Protein AF-A0A7C4P3F1-F1 (afdb_monomer_lite)

Sequence (116 aa):
GMAYTLLFLRPSLSDIPDNHRLGFIKGVYGRFFLAVWLSILVIFLTGMALWHGYRKDFSTNFLFHLKLFLFAIMVLNFAYIYFFLYRKNKLSAIPSLVAINFLISILIYIIISWIA

Secondary structure (DSSP, 8-state):
-HHHIIIIIHHHGGGS-HHHHHHHHHHHHHHHHHHHHHHHHHHHHHHHHHHHHT-GGGGG-HHHHHHHHHHHHHHHHHHHIIIIIITTT-GGGHHHHHHHHHHHHHHHHHHHHHH-

Radius of gyration: 16.64 Å; chains: 1; bounding box: 40×20×44 Å

pLDDT: mean 88.62, std 5.6, range [61.31, 96.56]

Structure (mmCIF, N/CA/C/O backbone):
data_AF-A0A7C4P3F1-F1
#
_entry.id   AF-A0A7C4P3F1-F1
#
loop_
_atom_site.group_PDB
_atom_site.id
_atom_site.type_symbol
_atom_site.label_atom_id
_atom_site.label_alt_id
_atom_site.label_comp_id
_atom_site.label_asym_id
_atom_site.label_entity_id
_atom_site.label_seq_id
_atom_site.pdbx_PDB_ins_code
_atom_site.Cartn_x
_atom_site.Cartn_y
_atom_site.Cartn_z
_atom_site.occupancy
_atom_site.B_iso_or_equiv
_atom_site.auth_seq_id
_atom_site.auth_comp_id
_atom_site.auth_asym_id
_atom_site.auth_atom_id
_atom_site.pdbx_PDB_model_num
ATOM 1 N N . GLY A 1 1 ? -6.337 -5.367 0.109 1.00 81.44 1 GLY A N 1
ATOM 2 C CA . GLY A 1 1 ? -5.943 -5.028 1.491 1.00 81.44 1 GLY A CA 1
ATOM 3 C C . GLY A 1 1 ? -6.607 -3.748 1.961 1.00 81.44 1 GLY A C 1
ATOM 4 O O . GLY A 1 1 ? -7.658 -3.814 2.575 1.00 81.44 1 GLY A O 1
ATOM 5 N N . MET A 1 2 ? -6.036 -2.588 1.638 1.00 87.62 2 MET A N 1
ATOM 6 C CA . MET A 1 2 ? -6.496 -1.297 2.180 1.00 87.62 2 MET A CA 1
ATOM 7 C C . MET A 1 2 ? -7.950 -0.952 1.829 1.00 87.62 2 MET A C 1
ATOM 9 O O . MET A 1 2 ? -8.684 -0.489 2.695 1.00 87.62 2 MET A O 1
ATOM 13 N N . ALA A 1 3 ? -8.396 -1.272 0.608 1.00 85.19 3 ALA A N 1
ATOM 14 C CA . ALA A 1 3 ? -9.799 -1.134 0.207 1.00 85.19 3 ALA A CA 1
ATOM 15 C C . ALA A 1 3 ? -10.757 -1.936 1.108 1.00 85.19 3 ALA A C 1
ATOM 17 O O . ALA A 1 3 ? -11.767 -1.402 1.546 1.00 85.19 3 ALA A O 1
ATOM 18 N N . TYR A 1 4 ? -10.407 -3.181 1.459 1.00 86.69 4 TYR A N 1
ATOM 19 C CA . TYR A 1 4 ? -11.191 -3.992 2.399 1.00 86.69 4 TYR A CA 1
ATOM 20 C C . TYR A 1 4 ? -11.314 -3.300 3.762 1.00 86.69 4 TYR A C 1
ATOM 22 O O . TYR A 1 4 ? -12.410 -3.149 4.295 1.00 86.69 4 TYR A O 1
ATOM 30 N N . THR A 1 5 ? -10.193 -2.816 4.302 1.00 85.69 5 THR A N 1
ATOM 31 C CA . THR A 1 5 ? -10.167 -2.140 5.602 1.00 85.69 5 THR A CA 1
ATOM 32 C C . THR A 1 5 ? -11.019 -0.869 5.617 1.00 85.69 5 THR A C 1
ATOM 34 O O . THR A 1 5 ? -11.754 -0.635 6.573 1.00 85.69 5 THR A O 1
ATOM 37 N N . LEU A 1 6 ? -10.917 -0.043 4.573 1.00 84.50 6 LEU A N 1
ATOM 38 C CA . LEU A 1 6 ? -11.575 1.263 4.515 1.00 84.50 6 LEU A CA 1
ATOM 39 C C . LEU A 1 6 ? -13.054 1.181 4.146 1.00 84.50 6 LEU A C 1
ATOM 41 O O . LEU A 1 6 ? -13.847 1.918 4.726 1.00 84.50 6 LEU A O 1
ATOM 45 N N . LEU A 1 7 ? -13.404 0.322 3.188 1.00 85.50 7 LEU A N 1
ATOM 46 C CA . LEU A 1 7 ? -14.734 0.297 2.575 1.00 85.50 7 LEU A CA 1
ATOM 47 C C . LEU A 1 7 ? -15.660 -0.758 3.182 1.00 85.50 7 LEU A C 1
ATOM 49 O O . LEU A 1 7 ? -16.869 -0.610 3.082 1.00 85.50 7 LEU A O 1
ATOM 53 N N . PHE A 1 8 ? -15.115 -1.804 3.809 1.00 85.25 8 PHE A N 1
ATOM 54 C CA . PHE A 1 8 ? -15.916 -2.914 4.333 1.00 85.25 8 PHE A CA 1
ATOM 55 C C . PHE A 1 8 ? -15.752 -3.043 5.843 1.00 85.25 8 PHE A C 1
ATOM 57 O O . PHE A 1 8 ? -16.714 -2.877 6.583 1.00 85.25 8 PHE A O 1
ATOM 64 N N . LEU A 1 9 ? -14.522 -3.248 6.323 1.00 84.19 9 LEU A N 1
ATOM 65 C CA . LEU A 1 9 ? -14.286 -3.476 7.748 1.00 84.19 9 LEU A CA 1
ATOM 66 C C . LEU A 1 9 ? -14.679 -2.258 8.587 1.00 84.19 9 LEU A C 1
ATOM 68 O O . LEU A 1 9 ? -15.384 -2.407 9.575 1.00 84.19 9 LEU A O 1
ATOM 72 N N . ARG A 1 10 ? -14.228 -1.054 8.212 1.00 82.69 10 ARG A N 1
ATOM 73 C CA . ARG A 1 10 ? -14.484 0.156 9.002 1.00 82.69 10 ARG A CA 1
ATOM 74 C C . ARG A 1 10 ? -15.977 0.495 9.120 1.00 82.69 10 ARG A C 1
ATOM 76 O O . ARG A 1 10 ? -16.384 0.747 10.252 1.00 82.69 10 ARG A O 1
ATOM 83 N N . PRO A 1 11 ? -16.779 0.503 8.039 1.00 83.56 11 PRO A N 1
ATOM 84 C CA . PRO A 1 11 ? -18.221 0.700 8.155 1.00 83.56 11 PRO A CA 1
ATOM 85 C C . PRO A 1 11 ? -18.883 -0.358 9.036 1.00 83.56 11 PRO A C 1
ATOM 87 O O . PRO A 1 11 ? -19.591 0.008 9.957 1.00 83.56 11 PRO A O 1
ATOM 90 N N . SER A 1 12 ? -18.560 -1.644 8.869 1.00 84.44 12 SER A N 1
ATOM 91 C CA . SER A 1 12 ? -19.162 -2.718 9.678 1.00 84.44 12 SER A CA 1
ATOM 92 C C . SER A 1 12 ? -18.819 -2.664 11.173 1.00 84.44 12 SER A C 1
ATOM 94 O O . SER A 1 12 ? -19.462 -3.333 11.977 1.00 84.44 12 SER A O 1
ATOM 96 N N . LEU A 1 13 ? -17.812 -1.883 11.582 1.00 83.38 13 LEU A N 1
ATOM 97 C CA . LEU A 1 13 ? -17.503 -1.686 12.999 1.00 83.38 13 LEU A CA 1
ATOM 98 C C . LEU A 1 13 ? -18.525 -0.791 13.711 1.00 83.38 13 LEU A C 1
ATOM 100 O O . LEU A 1 13 ? -18.558 -0.844 14.939 1.00 83.38 13 LEU A O 1
ATOM 104 N N . SER A 1 14 ? -19.331 0.014 12.999 1.00 82.25 14 SER A N 1
ATOM 105 C CA . SER A 1 14 ? -20.360 0.865 13.625 1.00 82.25 14 SER A CA 1
ATOM 106 C C . SER A 1 14 ? -21.398 0.057 14.389 1.00 82.25 14 SER A C 1
ATOM 108 O O . SER A 1 14 ? -21.877 0.516 15.423 1.00 82.25 14 SER A O 1
ATOM 110 N N . ASP A 1 15 ? -21.674 -1.154 13.915 1.00 83.56 15 ASP A N 1
ATOM 111 C CA . ASP A 1 15 ? -22.753 -2.007 14.413 1.00 83.56 15 ASP A CA 1
ATOM 112 C C . ASP A 1 15 ? -22.326 -2.824 15.644 1.00 83.56 15 ASP A C 1
ATOM 114 O O . ASP A 1 15 ? -23.142 -3.490 16.279 1.00 83.56 15 ASP A O 1
ATOM 118 N N . ILE A 1 16 ? -21.037 -2.774 16.005 1.00 83.69 16 ILE A N 1
ATOM 119 C CA . ILE A 1 16 ? -20.481 -3.505 17.144 1.00 83.69 16 ILE A CA 1
ATOM 120 C C . ILE A 1 16 ? -20.446 -2.594 18.382 1.00 83.69 16 ILE A C 1
ATOM 122 O O . ILE A 1 16 ? -19.851 -1.507 18.309 1.00 83.69 16 ILE A O 1
ATOM 126 N N . PRO A 1 17 ? -20.978 -3.050 19.536 1.00 83.44 17 PRO A N 1
ATOM 127 C CA . PRO A 1 17 ? -20.859 -2.348 20.812 1.00 83.44 17 PRO A CA 1
ATOM 128 C C . PRO A 1 17 ? -19.400 -2.030 21.172 1.00 83.44 17 PRO A C 1
ATOM 130 O O . PRO A 1 17 ? -18.498 -2.851 20.967 1.00 83.44 17 PRO A O 1
ATOM 133 N N . ASP A 1 18 ? 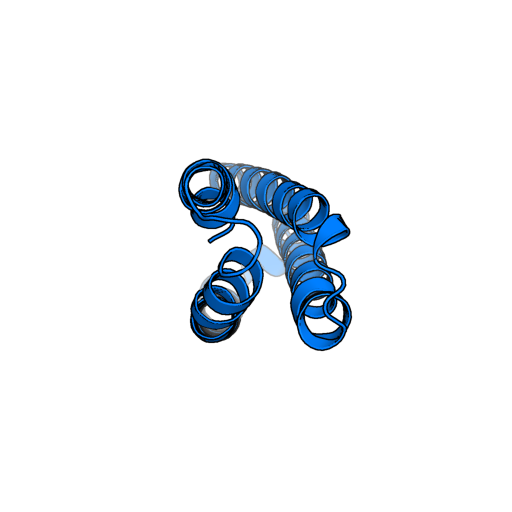-19.156 -0.848 21.743 1.00 76.94 18 ASP A N 1
ATOM 134 C CA . ASP A 1 18 ? -17.798 -0.336 21.988 1.00 76.94 18 ASP A CA 1
ATOM 135 C C . ASP A 1 18 ? -16.937 -1.247 22.883 1.00 76.94 18 ASP A C 1
ATOM 137 O O . ASP A 1 18 ? -15.720 -1.323 22.694 1.00 76.94 18 ASP A O 1
ATOM 141 N N . ASN A 1 19 ? -17.548 -2.007 23.800 1.00 78.94 19 ASN A N 1
ATOM 142 C CA . ASN A 1 19 ? -16.839 -2.941 24.684 1.00 78.94 19 ASN A CA 1
ATOM 143 C C . ASN A 1 19 ? -16.226 -4.151 23.937 1.00 78.94 19 ASN A C 1
ATOM 145 O O . ASN A 1 19 ? -15.175 -4.648 24.339 1.00 78.94 19 ASN A O 1
ATOM 149 N N . HIS A 1 20 ? -16.836 -4.610 22.838 1.00 81.38 20 HIS A N 1
ATOM 150 C CA . HIS A 1 20 ? -16.379 -5.763 22.050 1.00 81.38 20 HIS A CA 1
ATOM 151 C C . HIS A 1 20 ? -15.577 -5.352 20.807 1.00 81.38 20 HIS A C 1
ATOM 153 O O . HIS A 1 20 ? -14.780 -6.141 20.285 1.00 81.38 20 HIS A O 1
ATOM 159 N N . ARG A 1 21 ? -15.730 -4.099 20.359 1.00 81.62 21 ARG A N 1
ATOM 160 C CA . ARG A 1 21 ? -15.112 -3.552 19.143 1.00 81.62 21 ARG A CA 1
ATOM 161 C C . ARG A 1 21 ? -13.593 -3.736 19.112 1.00 81.62 21 ARG A C 1
ATOM 163 O O . ARG A 1 21 ? -13.035 -4.162 18.103 1.00 81.62 21 ARG A O 1
ATOM 170 N N . LEU A 1 22 ? -12.908 -3.476 20.225 1.00 79.81 22 LEU A N 1
ATOM 171 C CA . LEU A 1 22 ? -11.443 -3.539 20.293 1.00 79.81 22 LEU A CA 1
ATOM 172 C C . LEU A 1 22 ? -10.903 -4.978 20.211 1.00 79.81 22 LEU A C 1
ATOM 174 O O . LEU A 1 22 ? -9.878 -5.217 19.569 1.00 79.81 22 LEU A O 1
ATOM 178 N N . GLY A 1 23 ? -11.606 -5.942 20.815 1.00 83.56 23 GLY A N 1
ATOM 179 C CA . GLY A 1 23 ? -11.267 -7.366 20.733 1.00 83.56 23 GLY A CA 1
ATOM 180 C C . GLY A 1 23 ? -11.443 -7.916 19.317 1.00 83.56 23 GLY A C 1
ATOM 181 O O . GLY A 1 23 ? -10.546 -8.579 18.794 1.00 83.56 23 GLY A O 1
ATOM 182 N N . PHE A 1 24 ? -12.549 -7.555 18.661 1.00 85.19 24 PHE A N 1
ATOM 183 C CA . PHE A 1 24 ? -12.810 -7.923 17.270 1.00 85.19 24 PHE A CA 1
ATOM 184 C C . PHE A 1 24 ? -11.746 -7.359 16.318 1.00 85.19 24 PHE A C 1
ATOM 186 O O . PHE A 1 24 ? -11.149 -8.103 15.538 1.00 85.19 24 PHE A O 1
ATOM 193 N N . ILE A 1 25 ? -11.436 -6.062 16.439 1.00 83.00 25 ILE A N 1
ATOM 194 C CA . ILE A 1 25 ? -10.410 -5.394 15.628 1.00 83.00 25 ILE A CA 1
ATOM 195 C C . ILE A 1 25 ? -9.049 -6.088 15.770 1.00 83.00 25 ILE A C 1
ATOM 197 O O . ILE A 1 25 ? -8.378 -6.323 14.766 1.00 83.00 25 ILE A O 1
ATOM 201 N N . LYS A 1 26 ? -8.641 -6.450 16.993 1.00 82.25 26 LYS A N 1
ATOM 202 C CA . LYS A 1 26 ? -7.387 -7.185 17.231 1.00 82.25 26 LYS A CA 1
ATOM 203 C C . LYS A 1 26 ? -7.385 -8.564 16.576 1.00 82.25 26 LYS A C 1
ATOM 205 O O . LYS A 1 26 ? -6.405 -8.927 15.929 1.00 82.25 26 LYS A O 1
ATOM 210 N N . GLY A 1 27 ? -8.479 -9.315 16.700 1.00 84.62 27 GLY A N 1
ATOM 211 C CA . GLY A 1 27 ? -8.601 -10.637 16.083 1.00 84.62 27 GLY A CA 1
ATOM 212 C C . GLY A 1 27 ? -8.478 -10.586 14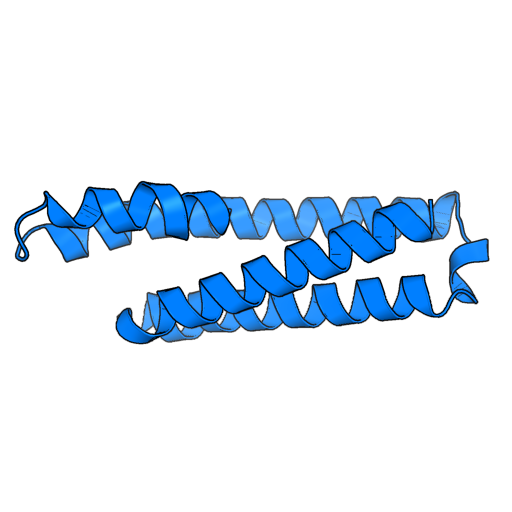.557 1.00 84.62 27 GLY A C 1
ATOM 213 O O . GLY A 1 27 ? -7.705 -11.345 13.967 1.00 84.62 27 GLY A O 1
ATOM 214 N N . VAL A 1 28 ? -9.188 -9.648 13.923 1.00 86.06 28 VAL A N 1
ATOM 215 C CA . VAL A 1 28 ? -9.167 -9.470 12.464 1.00 86.06 28 VAL A CA 1
ATOM 216 C C . VAL A 1 28 ? -7.808 -8.958 11.990 1.00 86.06 28 VAL A C 1
ATOM 218 O O . VAL A 1 28 ? -7.199 -9.568 11.107 1.00 86.06 28 VAL A O 1
ATOM 221 N N . TYR A 1 29 ? -7.294 -7.874 12.581 1.00 84.25 29 TYR A N 1
ATOM 222 C CA . TYR A 1 29 ? -6.027 -7.286 12.144 1.00 84.25 29 TYR A CA 1
ATOM 223 C C . TYR A 1 29 ? -4.826 -8.202 12.363 1.00 84.25 29 TYR A C 1
ATOM 225 O O . TYR A 1 29 ? -3.923 -8.190 11.532 1.00 84.25 29 TYR A O 1
ATOM 233 N N . GLY A 1 30 ? -4.821 -9.041 13.403 1.00 84.06 30 GLY A N 1
ATOM 234 C CA . GLY A 1 30 ? -3.740 -10.002 13.628 1.00 84.06 30 GLY A CA 1
ATOM 235 C C . GLY A 1 30 ? -3.514 -10.931 12.429 1.00 84.06 30 GLY A C 1
ATOM 236 O O . GLY A 1 30 ? -2.401 -11.016 11.911 1.00 84.06 30 GLY A O 1
ATOM 237 N N . ARG A 1 31 ? -4.577 -11.582 11.936 1.00 87.94 31 ARG A N 1
ATOM 238 C CA . ARG A 1 31 ? -4.494 -12.481 10.767 1.00 87.94 31 ARG A CA 1
ATOM 239 C C . ARG A 1 31 ? -4.317 -11.709 9.463 1.00 87.94 31 ARG A C 1
ATOM 241 O O . ARG A 1 31 ? -3.526 -12.101 8.610 1.00 87.94 31 ARG A O 1
ATOM 248 N N . PHE A 1 32 ? -5.028 -10.593 9.323 1.00 88.12 32 PHE A N 1
ATOM 249 C CA . PHE A 1 32 ? -4.970 -9.762 8.127 1.00 88.12 32 PHE A CA 1
ATOM 250 C C . PHE A 1 32 ? -3.563 -9.205 7.882 1.00 88.12 32 PHE A C 1
ATOM 252 O O . PHE A 1 32 ? -3.059 -9.289 6.765 1.00 88.12 32 PHE A O 1
ATOM 259 N N . PHE A 1 33 ? -2.889 -8.689 8.912 1.00 89.25 33 PHE A N 1
ATOM 260 C CA . PHE A 1 33 ? -1.544 -8.139 8.753 1.00 89.25 33 PHE A CA 1
ATOM 261 C C . PHE A 1 33 ? -0.503 -9.200 8.400 1.00 89.25 33 PHE A C 1
ATOM 263 O O . PHE A 1 33 ? 0.375 -8.916 7.588 1.00 89.25 33 PHE A O 1
ATOM 270 N N . LEU A 1 34 ? -0.625 -10.422 8.925 1.00 90.50 34 LEU A N 1
ATOM 271 C CA . LEU A 1 34 ? 0.226 -11.541 8.507 1.00 90.50 34 LEU A CA 1
ATOM 272 C C . LEU A 1 34 ? 0.054 -11.861 7.016 1.00 90.50 34 LEU A C 1
ATOM 274 O O . LEU A 1 34 ? 1.044 -11.991 6.298 1.00 90.50 34 LEU A O 1
ATOM 278 N N . ALA A 1 35 ? -1.188 -11.917 6.529 1.00 92.50 35 ALA A N 1
ATOM 279 C CA . ALA A 1 35 ? -1.460 -12.145 5.110 1.00 92.50 35 ALA A CA 1
ATOM 280 C C . ALA A 1 35 ? -0.917 -11.012 4.219 1.00 92.50 35 ALA A C 1
ATOM 282 O O . ALA A 1 35 ? -0.389 -11.268 3.133 1.00 92.50 35 ALA A O 1
ATOM 283 N N . VAL A 1 36 ? -0.999 -9.757 4.677 1.00 91.88 36 VAL A N 1
ATOM 284 C CA . VAL A 1 36 ? -0.430 -8.606 3.958 1.00 91.88 36 VAL A CA 1
ATOM 285 C C . VAL A 1 36 ? 1.096 -8.688 3.904 1.00 91.88 36 VAL A C 1
ATOM 287 O O . VAL A 1 36 ? 1.657 -8.483 2.832 1.00 91.88 36 VAL A O 1
ATOM 290 N N . TRP A 1 37 ? 1.768 -9.048 5.002 1.00 93.19 37 TRP A N 1
ATOM 291 C CA . TRP A 1 37 ? 3.219 -9.266 5.006 1.00 93.19 37 TRP A CA 1
ATOM 292 C C . TRP A 1 37 ? 3.649 -10.334 4.003 1.00 93.19 37 TRP A C 1
ATOM 294 O O . TRP A 1 37 ? 4.570 -10.104 3.220 1.00 93.19 37 TRP A O 1
ATOM 304 N N . LEU A 1 38 ? 2.947 -11.470 3.985 1.00 94.56 38 LEU A N 1
ATOM 305 C CA . LEU A 1 38 ? 3.208 -12.534 3.020 1.00 94.56 38 LEU A CA 1
ATOM 306 C C . LEU A 1 38 ? 3.017 -12.036 1.580 1.00 94.56 38 LEU A C 1
ATOM 308 O O . LEU A 1 38 ? 3.861 -12.283 0.725 1.00 94.56 38 LEU A O 1
ATOM 312 N N . SER A 1 39 ? 1.951 -11.274 1.326 1.00 93.81 39 SER A N 1
ATOM 313 C CA . SER A 1 39 ? 1.668 -10.703 0.002 1.00 93.81 39 SER A CA 1
ATOM 314 C C . SER A 1 39 ? 2.758 -9.727 -0.454 1.00 93.81 39 SER A C 1
ATOM 316 O O . SER A 1 39 ? 3.185 -9.785 -1.604 1.00 93.81 39 SER A O 1
ATOM 318 N N . ILE A 1 40 ? 3.236 -8.853 0.442 1.00 94.19 40 ILE A N 1
ATOM 319 C CA . ILE A 1 40 ? 4.349 -7.926 0.175 1.00 94.19 40 ILE A CA 1
ATOM 320 C C . ILE A 1 40 ? 5.594 -8.711 -0.238 1.00 94.19 40 ILE A C 1
ATOM 322 O O . ILE A 1 40 ? 6.210 -8.387 -1.252 1.00 94.19 40 ILE A O 1
ATOM 326 N N . LEU A 1 41 ? 5.939 -9.754 0.522 1.00 96.12 41 LEU A N 1
ATOM 327 C CA . LEU A 1 41 ? 7.110 -10.584 0.257 1.00 96.12 41 LEU A CA 1
ATOM 328 C C . LEU A 1 41 ? 6.997 -11.290 -1.099 1.00 96.12 41 LEU A C 1
ATOM 330 O O . LEU A 1 41 ? 7.919 -11.209 -1.906 1.00 96.12 41 LEU A O 1
ATOM 334 N N . VAL A 1 42 ? 5.857 -11.924 -1.384 1.00 96.56 42 VAL A N 1
ATOM 335 C CA . VAL A 1 42 ? 5.627 -12.631 -2.652 1.00 96.56 42 VAL A CA 1
ATOM 336 C C . VAL A 1 42 ? 5.708 -11.675 -3.843 1.00 96.56 42 VAL A C 1
ATOM 338 O O . VAL A 1 42 ? 6.425 -11.960 -4.801 1.00 96.56 42 VAL A O 1
ATOM 341 N N . ILE A 1 43 ? 5.029 -10.524 -3.788 1.00 93.38 43 ILE A N 1
ATOM 342 C CA . ILE A 1 43 ? 5.035 -9.533 -4.879 1.00 93.38 43 ILE A CA 1
ATOM 343 C C . ILE A 1 43 ? 6.439 -8.963 -5.096 1.00 93.38 43 ILE A C 1
ATOM 345 O O . ILE A 1 43 ? 6.866 -8.788 -6.236 1.00 93.38 43 ILE A O 1
ATOM 349 N N . PHE A 1 44 ? 7.175 -8.693 -4.017 1.00 94.62 44 PHE A N 1
ATOM 350 C CA . PHE A 1 44 ? 8.530 -8.168 -4.123 1.00 94.62 44 PHE A CA 1
ATOM 351 C C . PHE A 1 44 ? 9.477 -9.186 -4.762 1.00 94.62 44 PHE A C 1
ATOM 353 O O . PHE A 1 44 ? 10.139 -8.866 -5.746 1.00 94.62 44 PHE A O 1
ATOM 360 N N . LEU A 1 45 ? 9.506 -10.425 -4.262 1.00 96.12 45 LEU A N 1
ATOM 361 C CA . LEU A 1 45 ? 10.394 -11.462 -4.792 1.00 96.12 45 LEU A CA 1
ATOM 362 C C . LEU A 1 45 ? 10.081 -11.795 -6.251 1.00 96.12 45 LEU A C 1
ATOM 364 O O . LEU A 1 45 ? 10.992 -11.865 -7.074 1.00 96.12 45 LEU A O 1
ATOM 368 N N . THR A 1 46 ? 8.800 -11.952 -6.588 1.00 94.94 46 THR A N 1
ATOM 369 C CA . THR A 1 46 ? 8.383 -12.228 -7.971 1.00 94.94 46 THR A CA 1
ATOM 370 C C . THR A 1 46 ? 8.709 -11.060 -8.903 1.00 94.94 46 THR A C 1
ATOM 372 O O . THR A 1 46 ? 9.250 -11.278 -9.985 1.00 94.94 46 THR A O 1
ATOM 375 N N . GLY A 1 47 ? 8.480 -9.815 -8.472 1.00 91.44 47 GLY A N 1
ATOM 376 C CA . GLY A 1 47 ? 8.850 -8.623 -9.237 1.00 91.44 47 GLY A CA 1
ATOM 377 C C . GLY A 1 47 ? 10.359 -8.499 -9.469 1.00 91.44 47 GLY A C 1
ATOM 378 O O . GLY A 1 47 ? 10.787 -8.200 -10.584 1.00 91.44 47 GLY A O 1
ATOM 379 N N . MET A 1 48 ? 11.172 -8.780 -8.447 1.00 92.94 48 MET A N 1
ATOM 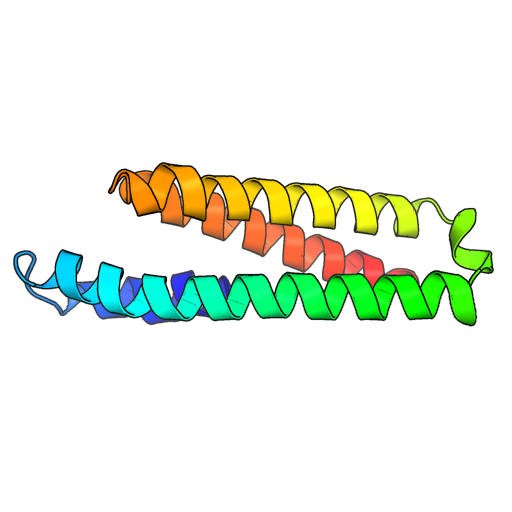380 C CA . MET A 1 48 ? 12.634 -8.762 -8.552 1.00 92.94 48 MET A CA 1
ATOM 381 C C . MET A 1 48 ? 13.152 -9.867 -9.475 1.00 92.94 48 MET A C 1
ATOM 383 O O . MET A 1 48 ? 14.018 -9.598 -10.308 1.00 92.94 48 MET A O 1
ATOM 387 N N . ALA A 1 49 ? 12.600 -11.080 -9.382 1.00 93.56 49 ALA A N 1
ATOM 388 C CA . ALA A 1 49 ? 12.957 -12.187 -10.266 1.00 93.56 49 ALA A CA 1
ATOM 389 C C . ALA A 1 49 ? 12.655 -11.863 -11.740 1.00 93.56 49 ALA A C 1
ATOM 391 O O . ALA A 1 49 ? 13.491 -12.110 -12.608 1.00 93.56 49 ALA A O 1
ATOM 392 N N . LEU A 1 50 ? 11.502 -11.245 -12.027 1.00 91.38 50 LEU A N 1
ATOM 393 C CA . LEU A 1 50 ? 11.141 -10.822 -13.385 1.00 91.38 50 LEU A CA 1
ATOM 394 C C . LEU A 1 50 ? 12.063 -9.723 -13.926 1.00 91.38 50 LEU A C 1
ATOM 396 O O . LEU A 1 50 ? 12.478 -9.790 -15.083 1.00 91.38 50 LEU A O 1
ATOM 400 N N . TRP A 1 51 ? 12.418 -8.740 -13.095 1.00 91.81 51 TRP A N 1
ATOM 401 C CA . TRP A 1 51 ? 13.338 -7.670 -13.487 1.00 91.81 51 TRP A CA 1
ATOM 402 C C . TRP A 1 51 ? 14.732 -8.214 -13.836 1.00 91.81 51 TRP A C 1
ATOM 404 O O . TRP A 1 51 ? 15.261 -7.912 -14.903 1.00 91.81 51 TRP A O 1
ATOM 414 N N . HIS A 1 52 ? 15.304 -9.070 -12.986 1.00 89.56 52 HIS A N 1
ATOM 415 C CA . HIS A 1 52 ? 16.658 -9.595 -13.193 1.00 89.56 52 HIS A CA 1
ATOM 416 C C . HIS A 1 52 ? 16.715 -10.714 -14.242 1.00 89.56 52 HIS A C 1
ATOM 418 O O . HIS A 1 52 ? 17.762 -10.914 -14.858 1.00 89.56 52 HIS A O 1
ATOM 424 N N . GLY A 1 53 ? 15.613 -11.439 -14.450 1.00 89.88 53 GLY A N 1
ATOM 425 C CA . GLY A 1 53 ? 15.524 -12.530 -15.419 1.00 89.88 53 GLY A CA 1
ATOM 426 C C . GLY A 1 53 ? 15.168 -12.067 -16.830 1.00 89.88 53 GLY A C 1
ATOM 427 O O . GLY A 1 53 ? 15.879 -12.400 -17.774 1.00 89.88 53 GLY A O 1
ATOM 428 N N . TYR A 1 54 ? 14.089 -11.291 -16.972 1.00 86.62 54 TYR A N 1
ATOM 429 C CA . TYR A 1 54 ? 13.437 -11.052 -18.267 1.00 86.62 54 TYR A CA 1
ATOM 430 C C . TYR A 1 54 ? 13.463 -9.592 -18.726 1.00 86.62 54 TYR A C 1
ATOM 432 O O . TYR A 1 54 ? 13.614 -9.345 -19.917 1.00 86.62 54 TYR A O 1
ATOM 440 N N . ARG A 1 55 ? 13.316 -8.624 -17.812 1.00 86.12 55 ARG A N 1
ATOM 441 C CA . ARG A 1 55 ? 13.159 -7.193 -18.154 1.00 86.12 55 ARG A CA 1
ATOM 442 C C . ARG A 1 55 ? 14.313 -6.332 -17.640 1.00 86.12 55 ARG A C 1
ATOM 444 O O . ARG A 1 55 ? 14.101 -5.333 -16.956 1.00 86.12 55 ARG A O 1
ATOM 451 N N . LYS A 1 56 ? 15.559 -6.722 -17.941 1.00 85.81 56 LYS A N 1
ATOM 452 C CA . LYS A 1 56 ? 16.765 -5.978 -17.509 1.00 85.81 56 LYS A CA 1
ATOM 453 C C . LYS A 1 56 ? 16.817 -4.552 -18.070 1.00 85.81 56 LYS A C 1
ATOM 455 O O . LYS A 1 56 ? 17.425 -3.678 -17.452 1.00 85.81 56 LYS A O 1
ATOM 460 N N . ASP A 1 57 ? 16.150 -4.315 -19.195 1.00 86.75 57 ASP A N 1
ATOM 461 C CA . ASP A 1 57 ? 15.946 -3.014 -19.839 1.00 86.75 57 ASP A CA 1
ATOM 462 C C . ASP A 1 57 ? 15.270 -1.983 -18.920 1.00 86.75 57 ASP A C 1
ATOM 464 O O . ASP A 1 57 ? 15.531 -0.788 -19.032 1.00 86.75 57 ASP A O 1
ATOM 468 N N . PHE A 1 58 ? 14.492 -2.423 -17.927 1.00 87.38 58 PHE A N 1
ATOM 469 C CA . PHE A 1 58 ? 13.835 -1.524 -16.972 1.00 87.38 58 PHE A CA 1
ATOM 470 C C . PHE A 1 58 ? 14.800 -0.801 -16.027 1.00 87.38 58 PHE A C 1
ATOM 472 O O . PHE A 1 58 ? 14.412 0.166 -15.374 1.00 87.38 58 PHE A O 1
ATOM 479 N N . SER A 1 59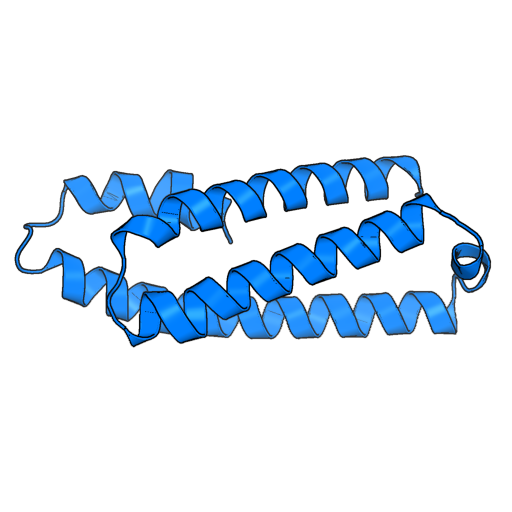 ? 16.068 -1.211 -15.988 1.00 87.50 59 SER A N 1
ATOM 480 C CA . SER A 1 59 ? 17.089 -0.607 -15.124 1.00 87.50 59 SER A CA 1
ATOM 481 C C . SER A 1 59 ? 17.388 0.855 -15.472 1.00 87.50 59 SER A C 1
ATOM 483 O O . SER A 1 59 ? 17.845 1.596 -14.607 1.00 87.50 59 SER A O 1
ATOM 485 N N . THR A 1 60 ? 17.118 1.297 -16.703 1.00 89.94 60 THR A N 1
ATOM 486 C CA . THR A 1 60 ? 17.280 2.702 -17.123 1.00 89.94 60 THR A CA 1
ATOM 487 C C . THR A 1 60 ? 15.967 3.487 -17.096 1.00 89.94 60 THR A C 1
ATOM 489 O O . THR A 1 60 ? 15.969 4.702 -17.286 1.00 89.94 60 THR A O 1
ATOM 492 N N . ASN A 1 61 ? 14.834 2.827 -16.836 1.00 91.31 61 ASN A N 1
ATOM 493 C CA . ASN A 1 61 ? 13.521 3.456 -16.868 1.00 91.31 61 ASN A CA 1
ATOM 494 C C . ASN A 1 61 ? 13.230 4.181 -15.543 1.00 91.31 61 ASN A C 1
ATOM 496 O O . ASN A 1 61 ? 13.070 3.562 -14.490 1.00 91.31 61 ASN A O 1
ATOM 500 N N . PHE A 1 62 ? 13.105 5.508 -15.598 1.00 92.69 62 PHE A N 1
ATOM 501 C CA . PHE A 1 62 ? 12.803 6.329 -14.422 1.00 92.69 62 PHE A CA 1
ATOM 502 C C . PHE A 1 62 ? 11.487 5.937 -13.732 1.00 92.69 62 PHE A C 1
ATOM 504 O O . PHE A 1 62 ? 11.439 5.842 -12.505 1.00 92.69 62 PHE A O 1
ATOM 511 N N . LEU A 1 63 ? 10.424 5.674 -14.498 1.00 92.31 63 LEU A N 1
ATOM 512 C CA . LEU A 1 63 ? 9.118 5.328 -13.938 1.00 92.31 63 LEU A CA 1
ATOM 513 C C . LEU A 1 63 ? 9.162 3.974 -13.208 1.00 92.31 63 LEU A C 1
ATOM 515 O O . LEU A 1 63 ? 8.458 3.791 -12.213 1.00 92.31 63 LEU A O 1
ATOM 519 N N . PHE A 1 64 ? 1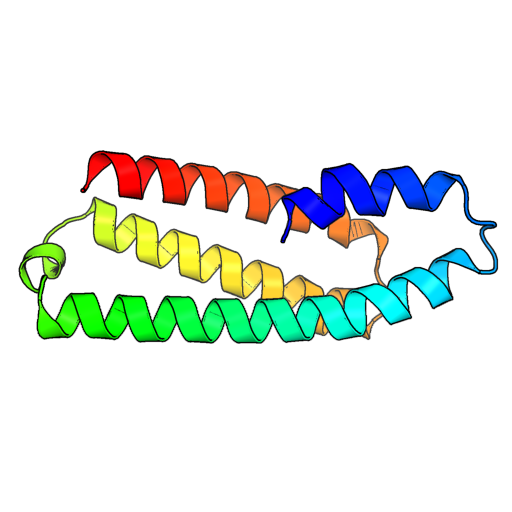0.021 3.043 -13.641 1.00 92.88 64 PHE A N 1
ATOM 520 C CA . PHE A 1 64 ? 10.241 1.780 -12.932 1.00 92.88 64 PHE A CA 1
ATOM 521 C C . PHE A 1 64 ? 10.859 2.012 -11.546 1.00 92.88 64 PHE A C 1
ATOM 523 O O . PHE A 1 64 ? 10.359 1.478 -10.551 1.00 92.88 64 PHE A O 1
ATOM 530 N N . HIS A 1 65 ? 11.887 2.861 -11.456 1.00 93.00 65 HIS A N 1
ATOM 531 C CA . HIS A 1 65 ? 12.504 3.235 -10.177 1.00 93.00 65 HIS A CA 1
ATOM 532 C C . HIS A 1 65 ? 11.546 4.010 -9.279 1.00 93.00 65 HIS A C 1
ATOM 534 O O . HIS A 1 65 ? 11.463 3.733 -8.083 1.00 93.00 65 HIS A O 1
ATOM 540 N N . LEU A 1 66 ? 10.758 4.922 -9.854 1.00 94.75 66 LEU A N 1
ATOM 541 C CA . LEU A 1 66 ? 9.713 5.639 -9.129 1.00 94.75 66 LEU A CA 1
ATOM 542 C C . LEU A 1 66 ? 8.682 4.667 -8.541 1.00 94.75 66 LEU A C 1
ATOM 544 O O . LEU A 1 66 ? 8.321 4.786 -7.370 1.00 94.75 66 LEU A O 1
ATOM 548 N N . LYS A 1 67 ? 8.253 3.659 -9.312 1.00 94.44 67 LYS A N 1
ATOM 549 C CA . LYS A 1 67 ? 7.365 2.595 -8.825 1.00 94.44 67 LYS A CA 1
ATOM 550 C C . LYS A 1 67 ? 7.975 1.856 -7.632 1.00 94.44 67 LYS A C 1
ATOM 552 O O . LYS A 1 67 ? 7.286 1.629 -6.638 1.00 94.44 67 LYS A O 1
ATOM 557 N N . LEU A 1 68 ? 9.247 1.464 -7.732 1.00 94.38 68 LEU A N 1
ATOM 558 C CA . LEU A 1 68 ? 9.958 0.741 -6.674 1.00 94.38 68 LEU A CA 1
ATOM 559 C C . LEU A 1 68 ? 10.080 1.594 -5.401 1.00 94.38 68 LEU A C 1
ATOM 561 O O . LEU A 1 68 ? 9.841 1.103 -4.299 1.00 94.38 68 LEU A O 1
ATOM 565 N N . PHE A 1 69 ? 10.379 2.883 -5.559 1.00 95.81 69 PHE A N 1
ATOM 566 C CA . PHE A 1 69 ? 10.447 3.847 -4.465 1.00 95.81 69 PHE A CA 1
ATOM 567 C C . PHE A 1 69 ? 9.093 4.022 -3.762 1.00 95.81 69 PHE A C 1
ATOM 569 O O . PHE A 1 69 ? 9.008 3.921 -2.537 1.00 95.81 69 PHE A O 1
ATOM 576 N N . LEU A 1 70 ? 8.010 4.202 -4.523 1.00 95.31 70 LEU A N 1
ATOM 577 C CA . LEU A 1 70 ? 6.653 4.289 -3.973 1.00 95.31 70 LEU A CA 1
ATOM 578 C C . LEU A 1 70 ? 6.241 3.000 -3.253 1.00 95.31 70 LEU A C 1
ATOM 580 O O . LEU A 1 70 ? 5.629 3.052 -2.184 1.00 95.31 70 LEU A O 1
ATOM 584 N N . PHE A 1 71 ? 6.612 1.840 -3.801 1.00 95.19 71 PHE A N 1
ATOM 585 C CA . PHE A 1 71 ? 6.398 0.555 -3.141 1.00 95.19 71 PHE A CA 1
ATOM 586 C C . PHE A 1 71 ? 7.146 0.484 -1.802 1.00 95.19 71 PHE A C 1
ATOM 588 O O . PHE A 1 71 ? 6.555 0.091 -0.796 1.00 95.19 71 PHE A O 1
ATOM 595 N N . ALA A 1 72 ? 8.405 0.928 -1.750 1.00 96.06 72 ALA A N 1
ATOM 596 C CA . ALA A 1 72 ? 9.172 0.980 -0.508 1.00 96.06 72 ALA A CA 1
ATOM 597 C C . ALA A 1 72 ? 8.501 1.881 0.545 1.00 96.06 72 ALA A C 1
ATOM 599 O O . ALA A 1 72 ? 8.355 1.466 1.696 1.00 96.06 72 ALA A O 1
ATOM 600 N N . ILE A 1 73 ? 8.006 3.063 0.154 1.00 96.19 73 ILE A N 1
ATOM 601 C CA . ILE A 1 73 ? 7.239 3.949 1.049 1.00 96.19 73 ILE A CA 1
ATOM 602 C C . ILE A 1 73 ? 5.991 3.240 1.584 1.00 96.19 73 ILE A C 1
ATOM 604 O O . ILE A 1 73 ? 5.725 3.284 2.786 1.00 96.19 73 ILE A O 1
ATOM 608 N N . MET A 1 74 ? 5.237 2.546 0.725 1.00 94.81 74 MET A N 1
ATOM 609 C CA . MET A 1 74 ? 4.063 1.784 1.158 1.00 94.81 74 MET A CA 1
ATOM 610 C C . MET A 1 74 ? 4.404 0.718 2.198 1.00 94.81 74 MET A C 1
ATOM 612 O O . MET A 1 74 ? 3.679 0.573 3.189 1.00 94.81 74 MET A O 1
ATOM 616 N N . VAL A 1 75 ? 5.491 -0.026 1.984 1.00 95.06 75 VAL A N 1
ATOM 617 C CA . VAL A 1 75 ? 5.945 -1.064 2.917 1.00 95.06 75 VAL A CA 1
ATOM 618 C C . VAL A 1 75 ? 6.384 -0.442 4.240 1.00 95.06 75 VAL A C 1
ATOM 620 O O . VAL A 1 75 ? 5.989 -0.943 5.289 1.00 95.06 75 VAL A O 1
ATOM 623 N N . LEU A 1 76 ? 7.118 0.675 4.221 1.00 95.31 76 LEU A N 1
ATOM 624 C CA . LEU A 1 76 ? 7.528 1.392 5.435 1.00 95.31 76 LEU A CA 1
ATOM 625 C C . LEU A 1 76 ? 6.327 1.916 6.230 1.00 95.31 76 LEU A C 1
ATOM 627 O O . LEU A 1 76 ? 6.251 1.713 7.442 1.00 95.31 76 LEU A O 1
ATOM 631 N N . ASN A 1 77 ? 5.348 2.516 5.552 1.00 93.81 77 ASN A N 1
ATOM 632 C CA . ASN A 1 77 ? 4.094 2.937 6.176 1.00 93.81 77 ASN A CA 1
ATOM 633 C C . ASN A 1 77 ? 3.358 1.749 6.801 1.00 93.81 77 ASN A C 1
ATOM 635 O O . ASN A 1 77 ? 2.905 1.826 7.943 1.00 93.81 77 ASN A O 1
ATOM 639 N N . PHE A 1 78 ? 3.264 0.627 6.084 1.00 92.81 78 PHE A N 1
ATOM 640 C CA . PHE A 1 78 ? 2.630 -0.578 6.614 1.00 92.81 78 PHE A CA 1
ATOM 641 C C . PHE A 1 78 ? 3.392 -1.147 7.819 1.00 92.81 78 PHE A C 1
ATOM 643 O O . PHE A 1 78 ? 2.778 -1.515 8.822 1.00 92.81 78 PHE A O 1
ATOM 650 N N . ALA A 1 79 ? 4.724 -1.149 7.770 1.00 93.75 79 ALA A N 1
ATOM 651 C CA . ALA A 1 79 ? 5.574 -1.559 8.877 1.00 93.75 79 ALA A CA 1
ATOM 652 C C . ALA A 1 79 ? 5.342 -0.681 10.114 1.00 93.75 79 ALA A C 1
ATOM 654 O O . ALA A 1 79 ? 5.204 -1.205 11.218 1.00 93.75 79 ALA A O 1
ATOM 655 N N . TYR A 1 80 ? 5.219 0.637 9.938 1.00 92.50 80 TYR A N 1
ATOM 656 C CA . TYR A 1 80 ? 4.889 1.561 11.023 1.00 92.50 80 TYR A CA 1
ATOM 657 C C . TYR A 1 80 ? 3.497 1.285 11.617 1.00 92.50 80 TYR A C 1
ATOM 659 O O . TYR A 1 80 ? 3.349 1.210 12.841 1.00 92.50 80 TYR A O 1
ATOM 667 N N . ILE A 1 81 ? 2.484 1.050 10.772 1.00 90.06 81 ILE A N 1
ATOM 668 C CA . ILE A 1 81 ? 1.137 0.655 11.218 1.00 90.06 81 ILE A CA 1
ATOM 669 C C . ILE A 1 81 ? 1.207 -0.623 12.063 1.00 90.06 81 ILE A C 1
ATOM 671 O O . ILE A 1 81 ? 0.653 -0.667 13.160 1.00 90.06 81 ILE A O 1
ATOM 675 N N . TYR A 1 82 ? 1.906 -1.651 11.583 1.00 89.56 82 TYR A N 1
ATOM 676 C CA . TYR A 1 82 ? 1.980 -2.948 12.249 1.00 89.56 82 TYR A CA 1
ATOM 677 C C . TYR A 1 82 ? 2.797 -2.902 13.549 1.00 89.56 82 TYR A C 1
ATOM 679 O O . TYR A 1 82 ? 2.311 -3.270 14.621 1.00 89.56 82 TYR A O 1
ATOM 687 N N . PHE A 1 83 ? 4.047 -2.441 13.481 1.00 89.31 83 PHE A N 1
ATOM 688 C CA . PHE A 1 83 ? 4.974 -2.523 14.607 1.00 89.31 83 PHE A CA 1
ATOM 689 C C . PHE A 1 83 ? 4.731 -1.464 15.674 1.00 89.31 83 PHE A C 1
ATOM 691 O O . PHE A 1 83 ? 4.987 -1.745 16.845 1.00 89.31 83 PHE A O 1
ATOM 698 N N . PHE A 1 84 ? 4.260 -0.272 15.296 1.00 88.62 84 PHE A N 1
ATOM 699 C CA . PHE A 1 84 ? 4.073 0.829 16.234 1.00 88.62 84 PHE A CA 1
ATOM 700 C C . PHE A 1 84 ? 2.605 1.024 16.598 1.00 88.62 84 PHE A C 1
ATOM 702 O O . PHE A 1 84 ? 2.265 0.928 17.774 1.00 88.62 84 PHE A O 1
ATOM 709 N N . LEU A 1 85 ? 1.722 1.271 15.627 1.00 86.56 85 LEU A N 1
ATOM 710 C CA . LEU A 1 85 ? 0.331 1.610 15.942 1.00 86.56 85 LEU A CA 1
ATOM 711 C C . LEU A 1 85 ? -0.447 0.414 16.487 1.00 86.56 85 LEU A C 1
ATOM 713 O O . LEU A 1 85 ? -1.025 0.498 17.570 1.00 86.56 85 LEU A O 1
ATOM 717 N N . TYR A 1 86 ? -0.417 -0.714 15.781 1.00 85.25 86 TYR A N 1
ATOM 718 C CA . TYR A 1 86 ? -1.150 -1.911 16.171 1.00 85.25 86 TYR A CA 1
ATOM 719 C C . TYR A 1 86 ? -0.608 -2.513 17.473 1.00 85.25 86 TYR A C 1
ATOM 721 O O . TYR A 1 86 ? -1.373 -2.697 18.419 1.00 85.25 86 TYR A O 1
ATOM 729 N N . ARG A 1 87 ? 0.715 -2.725 17.590 1.00 83.75 87 ARG A N 1
ATOM 730 C CA . ARG A 1 87 ? 1.303 -3.279 18.828 1.00 83.75 87 ARG A CA 1
ATOM 731 C C . ARG A 1 87 ? 1.165 -2.364 20.048 1.00 83.75 87 ARG A C 1
ATOM 733 O O . ARG A 1 87 ? 1.078 -2.877 21.159 1.00 83.75 87 ARG A O 1
ATOM 740 N N . LYS A 1 88 ? 1.108 -1.036 19.874 1.00 85.44 88 LYS A N 1
ATOM 741 C CA . LYS A 1 88 ? 0.883 -0.082 20.981 1.00 85.44 88 LYS A CA 1
ATOM 742 C C . LYS A 1 88 ? -0.588 0.302 21.178 1.00 85.44 88 LYS A C 1
ATOM 744 O O . LYS A 1 88 ? -0.859 1.245 21.914 1.00 85.44 88 LYS A O 1
ATOM 749 N N . ASN A 1 89 ? -1.532 -0.392 20.534 1.00 80.88 89 ASN A N 1
ATOM 750 C CA . ASN A 1 89 ? -2.973 -0.104 20.592 1.00 80.88 89 ASN A CA 1
ATOM 751 C C . ASN A 1 89 ? -3.359 1.340 20.191 1.00 80.88 89 ASN A C 1
ATOM 753 O O . ASN A 1 89 ? -4.419 1.832 20.574 1.00 80.88 89 ASN A O 1
ATOM 757 N N . LYS A 1 90 ? -2.533 2.031 19.395 1.00 82.50 90 LYS A N 1
ATOM 758 C CA . LYS A 1 90 ? -2.800 3.387 18.886 1.00 82.50 90 LYS A CA 1
ATOM 759 C C . LYS A 1 90 ? -3.601 3.318 17.586 1.00 82.50 90 LYS A C 1
ATOM 761 O O . LYS A 1 90 ? -3.089 3.583 16.503 1.00 82.50 90 LYS A O 1
ATOM 766 N N . LEU A 1 91 ? -4.866 2.919 17.694 1.00 77.19 91 LEU A N 1
ATOM 767 C CA . LEU A 1 91 ? -5.703 2.589 16.534 1.00 77.19 91 LEU A CA 1
ATOM 768 C C . LEU A 1 91 ? -6.239 3.817 15.772 1.00 77.19 91 LEU A C 1
ATOM 770 O O . LEU A 1 91 ? -6.633 3.684 14.617 1.00 77.19 91 LEU A O 1
ATOM 774 N N . SER A 1 92 ? -6.225 5.010 16.376 1.00 79.50 92 SER A N 1
ATOM 775 C CA . SER A 1 92 ? -6.811 6.232 15.800 1.00 79.50 92 SER A CA 1
ATOM 776 C C . SER A 1 92 ? -6.133 6.706 14.510 1.00 79.50 92 SER A C 1
ATOM 778 O O . SER A 1 92 ? -6.809 7.211 13.619 1.00 79.50 92 SER A O 1
ATOM 780 N N . ALA A 1 93 ? -4.817 6.514 14.383 1.00 80.31 93 ALA A N 1
ATOM 781 C CA . ALA A 1 93 ? -4.036 6.928 13.212 1.00 80.31 93 ALA A CA 1
ATOM 782 C C . ALA A 1 93 ? -3.962 5.856 12.106 1.00 80.31 93 ALA A C 1
ATOM 784 O O . ALA A 1 93 ? -3.417 6.103 11.033 1.00 80.31 93 ALA A O 1
ATOM 785 N N . ILE A 1 94 ? -4.496 4.653 12.345 1.00 82.88 94 ILE A N 1
ATOM 786 C CA . ILE A 1 94 ? -4.458 3.567 11.357 1.00 82.88 94 ILE A CA 1
ATOM 787 C C . ILE A 1 94 ? -5.256 3.923 10.091 1.00 82.88 94 ILE A C 1
ATOM 789 O O . ILE A 1 94 ? -4.709 3.743 9.006 1.00 82.88 94 ILE A O 1
ATOM 793 N N . PRO A 1 95 ? -6.493 4.459 10.162 1.00 84.94 95 PRO A N 1
ATOM 794 C CA . PRO A 1 95 ? -7.285 4.730 8.962 1.00 84.94 95 PRO A CA 1
ATOM 795 C C . PRO A 1 95 ? -6.625 5.714 7.989 1.00 84.94 95 PRO A C 1
ATOM 797 O O . PRO A 1 95 ? -6.678 5.491 6.782 1.00 84.94 95 PRO A O 1
ATOM 800 N N . SER A 1 96 ? -5.979 6.772 8.490 1.00 87.75 96 SER A N 1
ATOM 801 C CA . SER A 1 96 ? -5.320 7.772 7.640 1.00 87.75 96 SER A CA 1
ATOM 802 C C . SER A 1 96 ? -4.109 7.188 6.916 1.00 87.75 96 SER A C 1
ATOM 804 O O . SER A 1 96 ? -3.998 7.326 5.701 1.00 87.75 96 SER A O 1
ATOM 806 N N . LEU A 1 97 ? -3.241 6.458 7.621 1.00 88.62 97 LEU A N 1
ATOM 807 C CA . LEU A 1 97 ? -2.098 5.785 6.996 1.00 88.62 97 LEU A CA 1
ATOM 808 C C . LEU A 1 97 ? -2.537 4.675 6.035 1.00 88.62 97 LEU A C 1
ATOM 810 O O . LEU A 1 97 ? -1.914 4.469 4.992 1.00 88.62 97 LEU A O 1
ATOM 814 N N . VAL A 1 98 ? -3.638 3.984 6.349 1.00 88.31 98 VAL A N 1
ATOM 815 C CA . VAL A 1 98 ? -4.231 2.998 5.443 1.00 88.31 98 VAL A CA 1
ATOM 816 C C . VAL A 1 98 ? -4.714 3.662 4.149 1.00 88.31 98 VAL A C 1
ATOM 818 O O . VAL A 1 98 ? -4.463 3.131 3.067 1.00 88.31 98 VAL A O 1
ATOM 821 N N . ALA A 1 99 ? -5.350 4.833 4.244 1.00 89.69 99 ALA A N 1
ATOM 822 C CA . ALA A 1 99 ? -5.776 5.624 3.091 1.00 89.69 99 ALA A CA 1
ATOM 823 C C . ALA A 1 99 ? -4.594 6.143 2.263 1.00 89.69 99 ALA A C 1
ATOM 825 O O . ALA A 1 99 ? -4.624 6.032 1.041 1.00 89.69 99 ALA A O 1
ATOM 826 N N . ILE A 1 100 ? -3.521 6.617 2.903 1.00 92.12 100 ILE A N 1
ATOM 827 C CA . ILE A 1 100 ? -2.291 7.026 2.205 1.00 92.12 100 ILE A CA 1
ATOM 828 C C . ILE A 1 100 ? -1.725 5.857 1.395 1.00 92.12 100 ILE A C 1
ATOM 830 O O . ILE A 1 100 ? -1.475 5.992 0.201 1.00 92.12 100 ILE A O 1
ATOM 834 N N . ASN A 1 101 ? -1.596 4.678 2.003 1.00 92.62 101 ASN A N 1
ATOM 835 C CA . ASN A 1 101 ? -1.132 3.490 1.289 1.00 92.62 101 ASN A CA 1
ATOM 836 C C . ASN A 1 101 ? -2.088 3.058 0.169 1.00 92.62 101 ASN A C 1
ATOM 838 O O . ASN A 1 101 ? -1.634 2.545 -0.851 1.00 92.62 101 ASN A O 1
ATOM 842 N N . PHE A 1 102 ? -3.396 3.269 0.325 1.00 93.12 102 PHE A N 1
ATOM 843 C CA . PHE A 1 102 ? -4.353 3.032 -0.752 1.00 93.12 102 PHE A CA 1
ATOM 844 C C . PHE A 1 102 ? -4.116 3.979 -1.938 1.00 93.12 102 PHE A C 1
ATOM 846 O O . PHE A 1 102 ? -4.024 3.516 -3.073 1.00 93.12 102 PHE A O 1
ATOM 853 N N . LEU A 1 103 ? -3.912 5.274 -1.688 1.00 94.25 103 LEU A N 1
ATOM 854 C CA . LEU A 1 103 ? -3.603 6.254 -2.735 1.00 94.25 103 LEU A CA 1
ATOM 855 C C . LEU A 1 103 ? -2.280 5.946 -3.445 1.00 94.25 103 LEU A C 1
ATOM 857 O O . LEU A 1 103 ? -2.230 5.953 -4.674 1.00 94.25 103 LEU A O 1
ATOM 861 N N . ILE A 1 104 ? -1.228 5.600 -2.696 1.00 94.00 104 ILE A N 1
ATOM 862 C CA . ILE A 1 104 ? 0.053 5.205 -3.298 1.00 94.00 104 ILE A CA 1
ATOM 863 C C . ILE A 1 104 ? -0.128 3.951 -4.165 1.00 94.00 104 ILE A C 1
ATOM 865 O O . ILE A 1 104 ? 0.444 3.873 -5.249 1.00 94.00 104 ILE A O 1
ATOM 869 N N . SER A 1 105 ? -0.969 2.997 -3.747 1.00 92.69 105 SER A N 1
ATOM 870 C CA . SER A 1 105 ? -1.237 1.796 -4.548 1.00 92.69 105 SER A CA 1
ATOM 871 C C . SER A 1 105 ? -1.918 2.112 -5.883 1.00 92.69 105 SER A C 1
ATOM 873 O O . SER A 1 105 ? -1.571 1.510 -6.897 1.00 92.69 105 SER A O 1
ATOM 875 N N . ILE A 1 106 ? -2.822 3.097 -5.906 1.00 93.94 106 ILE A N 1
ATOM 876 C CA . ILE A 1 106 ? -3.456 3.584 -7.138 1.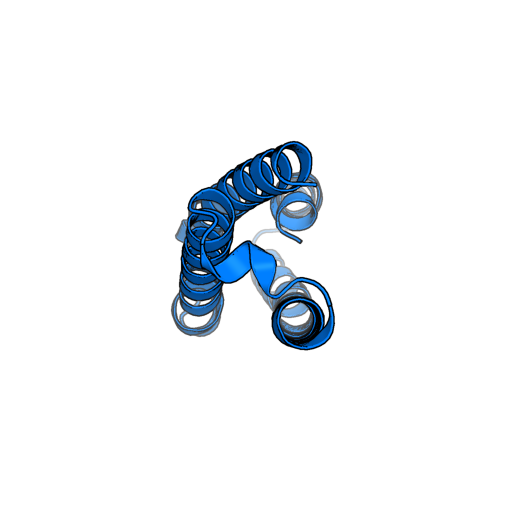00 93.94 106 ILE A CA 1
ATOM 877 C C . ILE A 1 106 ? -2.406 4.234 -8.041 1.00 93.94 106 ILE A C 1
ATOM 879 O O . ILE A 1 106 ? -2.353 3.938 -9.232 1.00 93.94 106 ILE A O 1
ATOM 883 N N . LEU A 1 107 ? -1.527 5.067 -7.479 1.00 94.38 107 LEU A N 1
ATOM 884 C CA . LEU A 1 107 ? -0.454 5.705 -8.240 1.00 94.38 107 LEU A CA 1
ATOM 885 C C . LEU A 1 107 ? 0.505 4.672 -8.851 1.00 94.38 107 LEU A C 1
ATOM 887 O O . LEU A 1 107 ? 0.830 4.754 -10.032 1.00 94.38 107 LEU A O 1
ATOM 891 N N . ILE A 1 108 ? 0.905 3.659 -8.077 1.00 93.44 108 ILE A N 1
ATOM 892 C CA . ILE A 1 108 ? 1.712 2.532 -8.566 1.00 93.44 108 ILE A CA 1
ATOM 893 C C . ILE A 1 108 ? 0.998 1.805 -9.707 1.00 93.44 108 ILE A C 1
ATOM 895 O O . ILE A 1 108 ? 1.632 1.484 -10.709 1.00 93.44 108 ILE A O 1
ATOM 899 N N . TYR A 1 109 ? -0.306 1.551 -9.578 1.00 93.06 109 TYR A N 1
ATOM 900 C CA . TYR A 1 109 ? -1.090 0.896 -10.623 1.00 93.06 109 TYR A CA 1
ATOM 901 C C . TYR A 1 109 ? -1.118 1.709 -11.925 1.00 93.06 109 TYR A C 1
ATOM 903 O O . TYR A 1 109 ? -0.922 1.149 -13.005 1.00 93.06 109 TYR A O 1
ATOM 911 N N . ILE A 1 110 ? -1.291 3.030 -11.830 1.00 94.19 110 ILE A N 1
ATOM 912 C CA . ILE A 1 110 ? -1.236 3.937 -12.985 1.00 94.19 110 ILE A CA 1
ATOM 913 C C . ILE A 1 110 ? 0.140 3.862 -13.655 1.00 94.19 110 ILE A C 1
ATOM 915 O O . ILE A 1 110 ? 0.217 3.691 -14.868 1.00 94.19 110 ILE A O 1
ATOM 919 N N . ILE A 1 111 ? 1.218 3.917 -12.866 1.00 92.62 111 ILE A N 1
ATOM 920 C CA . ILE A 1 111 ? 2.591 3.805 -13.372 1.00 92.62 111 ILE A CA 1
ATOM 921 C C . ILE A 1 111 ? 2.799 2.470 -14.101 1.00 92.62 111 ILE A C 1
ATOM 923 O O . ILE A 1 111 ? 3.328 2.454 -15.207 1.00 92.62 111 ILE A O 1
ATOM 927 N N . ILE A 1 112 ? 2.356 1.350 -13.517 1.00 90.00 112 ILE A N 1
ATOM 928 C CA . ILE A 1 112 ? 2.450 0.026 -14.156 1.00 90.00 112 ILE A CA 1
ATOM 929 C C . ILE A 1 112 ? 1.717 0.020 -15.499 1.00 90.00 112 ILE A C 1
ATOM 931 O O . ILE A 1 112 ? 2.267 -0.467 -16.480 1.00 90.00 112 ILE A O 1
ATOM 935 N N . SER A 1 113 ? 0.510 0.586 -15.545 1.00 90.31 113 SER A N 1
ATOM 936 C CA . SER A 1 113 ? -0.326 0.621 -16.752 1.00 90.31 113 SER A CA 1
ATOM 937 C C . SER A 1 113 ? 0.285 1.456 -17.884 1.00 90.31 113 SER A C 1
ATOM 939 O O . SER A 1 113 ? -0.052 1.247 -19.041 1.00 90.31 113 SER A O 1
ATOM 941 N N . TRP A 1 114 ? 1.171 2.398 -17.551 1.00 88.94 114 TRP A N 1
ATOM 942 C CA . TRP A 1 114 ? 1.855 3.274 -18.505 1.00 88.94 114 TRP A CA 1
ATOM 943 C C . TRP A 1 114 ? 3.220 2.751 -18.973 1.00 88.94 114 TRP A C 1
ATOM 945 O O . TRP A 1 114 ? 3.678 3.133 -20.044 1.00 88.94 114 TRP A O 1
ATOM 955 N N . ILE A 1 115 ? 3.893 1.921 -18.167 1.00 82.81 115 ILE A N 1
ATOM 956 C CA . ILE A 1 115 ? 5.208 1.336 -18.500 1.00 82.81 115 ILE A CA 1
ATOM 957 C C . ILE A 1 115 ? 5.080 0.007 -19.270 1.00 82.81 115 ILE A C 1
ATOM 959 O O . ILE A 1 115 ? 6.066 -0.421 -19.872 1.00 82.81 115 ILE A O 1
ATOM 963 N N . ALA A 1 116 ? 3.922 -0.664 -19.179 1.00 61.31 116 ALA A N 1
ATOM 964 C CA . ALA A 1 116 ? 3.686 -2.023 -19.686 1.00 61.31 116 ALA A CA 1
ATOM 965 C C . ALA A 1 116 ? 4.173 -2.238 -21.131 1.00 61.31 116 ALA A C 1
ATOM 967 O O . ALA A 1 116 ? 3.711 -1.492 -22.020 1.00 61.31 116 ALA A O 1
#

Foldseek 3Di:
DLCCVQPPVVVVLVPDDPVCSLVVCLVVCVVVLVVVVVVLVVCVVVVVCCCVPPVVVCVPPPLSVVLVVLSVVLVVLSCCCPVPCSVVVVCPCNNVSSVVSVVSVVVSVVSVVVVD